Protein AF-0000000086996986 (afdb_homodimer)

Radius of gyration: 17.99 Å; Cα contacts (8 Å, |Δi|>4): 402; chains: 2; bounding box: 35×51×34 Å

Secondary structure (DSSP, 8-state):
-EEEEEEEEEEETTSPEEEEEE-SSSEEEEEEES-GGG---B-HHHHHHHHHHHHHT-SSSEEE--GGG-EEEEEEEEEEEEEEE---/-EEEEEEEEEEETTSPEEEEEE-SSSEEEEEEES-GGG---B-HHHHHHHHHHHHHT-SSSEEE--GGG-EEEEEEEEEEEEEEE---

pLDDT: mean 94.13, std 5.21, range [61.28, 98.44]

Nearest PDB structures (foldseek):
  7wx5-assembly1_A  TM=3.764E-01  e=1.555E+00  Legionella pneumophila
  6wqc-assembly1_A  TM=3.601E-01  e=2.601E+00  Legionella hackeliae
  7wx7-assembly1_A  TM=3.893E-01  e=4.353E+00  Legionella pneumophila
  4cp6-assembly1_A  TM=3.962E-01  e=4.353E+00  Streptococcus pneumoniae
  7mdn-assembly1_E  TM=2.558E-01  e=8.834E+00  Homo sapiens

Sequence (176 aa):
MSQLVEGYALVTAKGHYLTMEQVASHDIEVLTFANPDMATLHTLDLAIQTKKEIIDNNGYWNYSALEEQIPVGIVKITKLIKVEEVAEMSQLVEGYALVTAKGHYLTMEQVASHDIEVLTFANPDMATLHTLDLAIQTKKEIIDNNGYWNYSALEEQIPVGIVKITKLIKVEEVAE

Foldseek 3Di:
DKDKDKFKWFAFPVRWTWDWDDDDPQEIEIDTHNDPVRHDGDHPVVRVVVLVCQVVVDDSHRYDDDPRRRTDDMDMDMDMDDDDDDDD/DKDKDKFKWFAFPVRWTWDWDDPDPQEIEIDTHNDPVRHDGDHPVVRVVVLVCQVVVDDSHRYDDDPRRRTDDMDMDMDMDDDDDDDD

Organism: NCBI:txid2724322

Solvent-accessible surface area (backbone atoms only — not comparable to full-atom values): 9611 Å² total; per-residue (Å²): 92,76,45,79,48,74,30,21,30,42,22,21,83,85,62,26,21,35,26,73,41,78,78,50,99,48,32,30,43,55,43,76,34,78,51,69,87,64,34,41,69,30,53,66,70,55,37,56,50,50,48,50,27,58,74,63,71,44,68,88,58,44,65,52,60,57,82,79,60,46,61,72,47,46,30,38,39,39,32,44,34,37,44,40,82,52,88,126,91,76,45,79,47,73,31,20,29,42,23,20,82,84,62,27,20,35,25,73,41,78,78,50,99,48,32,30,43,56,43,75,35,78,53,68,87,63,35,41,70,30,54,66,69,54,37,55,50,50,48,50,29,61,76,64,67,72,45,91,53,46,67,53,60,56,82,81,60,47,61,73,46,47,30,37,39,40,33,43,34,36,46,40,84,51,86,126

Structure (mmCIF, N/CA/C/O backbone):
data_AF-0000000086996986-model_v1
#
loop_
_entity.id
_entity.type
_entity.pdbx_description
1 polymer 'Uncharacterized protein'
#
loop_
_atom_site.group_PDB
_atom_site.id
_atom_site.type_symbol
_atom_site.label_atom_id
_atom_site.label_alt_id
_atom_site.label_comp_id
_atom_site.label_asym_id
_atom_site.label_entity_id
_atom_site.label_seq_id
_atom_site.pdbx_PDB_ins_code
_atom_site.Cartn_x
_atom_site.Cartn_y
_atom_site.Cartn_z
_atom_site.occupancy
_atom_site.B_iso_or_equiv
_atom_site.auth_seq_id
_atom_site.auth_comp_id
_atom_site.auth_asym_id
_atom_site.auth_atom_id
_atom_site.pdbx_PDB_model_num
ATOM 1 N N . MET A 1 1 ? 13.641 -5.762 -13.328 1 89.88 1 MET A N 1
ATOM 2 C CA . MET A 1 1 ? 12.969 -4.52 -13.688 1 89.88 1 MET A CA 1
ATOM 3 C C . MET A 1 1 ? 12.961 -3.543 -12.516 1 89.88 1 MET A C 1
ATOM 5 O O . MET A 1 1 ? 12.945 -3.961 -11.359 1 89.88 1 MET A O 1
ATOM 9 N N . SER A 1 2 ? 13.125 -2.141 -12.844 1 92.31 2 SER A N 1
ATOM 10 C CA . SER A 1 2 ? 13.109 -1.12 -11.805 1 92.31 2 SER A CA 1
ATOM 11 C C . SER A 1 2 ? 12.07 -0.042 -12.102 1 92.31 2 SER A C 1
ATOM 13 O O . SER A 1 2 ? 11.82 0.284 -13.258 1 92.31 2 SER A O 1
ATOM 15 N N . GLN A 1 3 ? 11.453 0.34 -11.023 1 94.94 3 GLN A N 1
ATOM 16 C CA . GLN A 1 3 ? 10.461 1.408 -11.125 1 94.94 3 GLN A CA 1
ATOM 17 C C . GLN A 1 3 ? 10.695 2.475 -10.055 1 94.94 3 GLN A C 1
ATOM 19 O O . GLN A 1 3 ? 11.078 2.158 -8.93 1 94.94 3 GLN A O 1
ATOM 24 N N . LEU A 1 4 ? 10.477 3.678 -10.516 1 96.19 4 LEU A N 1
ATOM 25 C CA . LEU A 1 4 ? 10.578 4.805 -9.594 1 96.19 4 LEU A CA 1
ATOM 26 C C . LEU A 1 4 ? 9.195 5.359 -9.258 1 96.19 4 LEU A C 1
ATOM 28 O O . LEU A 1 4 ? 8.406 5.645 -10.156 1 96.19 4 LEU A O 1
ATOM 32 N N . VAL A 1 5 ? 8.891 5.414 -7.996 1 96.06 5 VAL A N 1
ATOM 33 C CA . VAL A 1 5 ? 7.672 6.039 -7.508 1 96.06 5 VAL A CA 1
ATOM 34 C C . VAL A 1 5 ? 8.023 7.234 -6.621 1 96.06 5 VAL A C 1
ATOM 36 O O . VAL A 1 5 ? 8.844 7.117 -5.707 1 96.06 5 VAL A O 1
ATOM 39 N N . GLU A 1 6 ? 7.391 8.336 -6.926 1 97 6 GLU A N 1
ATOM 40 C CA . GLU A 1 6 ? 7.672 9.531 -6.145 1 97 6 GLU A CA 1
ATOM 41 C C . GLU A 1 6 ? 6.387 10.289 -5.816 1 97 6 GLU A C 1
ATOM 43 O O . GLU A 1 6 ? 5.449 10.312 -6.617 1 97 6 GLU A O 1
ATOM 48 N N . GLY A 1 7 ? 6.355 10.859 -4.672 1 98.06 7 GLY A N 1
ATOM 49 C CA . GLY A 1 7 ? 5.254 11.703 -4.238 1 98.06 7 GLY A CA 1
ATOM 50 C C . GLY A 1 7 ? 5.496 12.359 -2.893 1 98.06 7 GLY A C 1
ATOM 51 O O . GLY A 1 7 ? 6.594 12.266 -2.34 1 98.06 7 GLY A O 1
ATOM 52 N N . TYR A 1 8 ? 4.484 13.047 -2.514 1 98.44 8 TYR A N 1
ATOM 53 C CA . TYR A 1 8 ? 4.562 13.773 -1.248 1 98.44 8 TYR A CA 1
ATOM 54 C C . TYR A 1 8 ? 3.559 13.219 -0.242 1 98.44 8 TYR A C 1
ATOM 56 O O . TYR A 1 8 ? 2.41 12.945 -0.592 1 98.44 8 TYR A O 1
ATOM 64 N N . ALA A 1 9 ? 4.086 13.055 0.966 1 98.44 9 ALA A N 1
ATOM 65 C CA . ALA A 1 9 ? 3.26 12.508 2.039 1 98.44 9 ALA A CA 1
ATOM 66 C C . ALA A 1 9 ? 3.135 13.492 3.195 1 98.44 9 ALA A C 1
ATOM 68 O O . ALA A 1 9 ? 3.984 14.375 3.367 1 98.44 9 ALA A O 1
ATOM 69 N N . LEU A 1 10 ? 2.078 13.344 3.891 1 98.06 10 LEU A N 1
ATOM 70 C CA . LEU A 1 10 ? 1.865 14.125 5.102 1 98.06 10 LEU A CA 1
ATOM 71 C C . LEU A 1 10 ? 2.42 13.406 6.324 1 98.06 10 LEU A C 1
ATOM 73 O O . LEU A 1 10 ? 2.326 12.18 6.422 1 98.06 10 LEU A O 1
ATOM 77 N N . VAL A 1 11 ? 2.996 14.203 7.246 1 97.88 11 VAL A N 1
ATOM 78 C CA . VAL A 1 11 ? 3.6 13.625 8.438 1 97.88 11 VAL A CA 1
ATOM 79 C C . VAL A 1 11 ? 3.078 14.336 9.688 1 97.88 11 VAL A C 1
ATOM 81 O O . VAL A 1 11 ? 2.824 15.539 9.656 1 97.88 11 VAL A O 1
ATOM 84 N N . THR A 1 12 ? 2.875 13.523 10.703 1 97.56 12 THR A N 1
ATOM 85 C CA . THR A 1 12 ? 2.41 14.062 11.977 1 97.56 12 THR A CA 1
ATOM 86 C C . THR A 1 12 ? 3.586 14.539 12.828 1 97.56 12 THR A C 1
ATOM 88 O O . THR A 1 12 ? 4.746 14.32 12.469 1 97.56 12 THR A O 1
ATOM 91 N N . ALA A 1 13 ? 3.223 15.078 13.969 1 95.94 13 ALA A N 1
ATOM 92 C CA . ALA A 1 13 ? 4.234 15.555 14.906 1 95.94 13 ALA A CA 1
ATOM 93 C C . ALA A 1 13 ? 5.062 14.398 15.453 1 95.94 13 ALA A C 1
ATOM 95 O O . ALA A 1 13 ? 6.23 14.57 15.812 1 95.94 13 ALA A O 1
ATOM 96 N N . LYS A 1 14 ? 4.477 13.211 15.5 1 95.81 14 LYS A N 1
ATOM 97 C CA . LYS A 1 14 ? 5.168 12.039 16.031 1 95.81 14 LYS A CA 1
ATOM 98 C C . LYS A 1 14 ? 6.012 11.359 14.953 1 95.81 14 LYS A C 1
ATOM 100 O O . LYS A 1 14 ? 6.59 10.297 15.188 1 95.81 14 LYS A O 1
ATOM 105 N N . GLY A 1 15 ? 6.02 11.945 13.812 1 94.94 15 GLY A N 1
ATOM 106 C CA . GLY A 1 15 ? 6.84 11.398 12.742 1 94.94 15 GLY A CA 1
ATOM 107 C C . GLY A 1 15 ? 6.168 10.258 12 1 94.94 15 GLY A C 1
ATOM 108 O O . GLY A 1 15 ? 6.832 9.484 11.305 1 94.94 15 GLY A O 1
ATOM 109 N N . HIS A 1 16 ? 4.875 10.141 12.297 1 97.38 16 HIS A N 1
ATOM 110 C CA . HIS A 1 16 ? 4.133 9.109 11.578 1 97.38 16 HIS A CA 1
ATOM 111 C C . HIS A 1 16 ? 3.584 9.641 10.258 1 97.38 16 HIS A C 1
ATOM 113 O O . HIS A 1 16 ? 3.291 10.828 10.141 1 97.38 16 HIS A O 1
ATOM 119 N N . TYR A 1 17 ? 3.463 8.758 9.281 1 97.88 17 TYR A N 1
ATOM 120 C CA . TYR A 1 17 ? 2.961 9.094 7.953 1 97.88 17 TYR A CA 1
ATOM 121 C C . TYR A 1 17 ? 1.467 8.812 7.848 1 97.88 17 TYR A C 1
ATOM 123 O O . TYR A 1 17 ? 0.971 7.84 8.414 1 97.88 17 TYR A O 1
ATOM 131 N N . LEU A 1 18 ? 0.801 9.633 7.035 1 98.06 18 LEU A N 1
ATOM 132 C CA . LEU A 1 18 ? -0.643 9.461 6.918 1 98.06 18 LEU A CA 1
ATOM 133 C C . LEU A 1 18 ? -0.988 8.562 5.738 1 98.06 18 LEU A C 1
ATOM 135 O O . LEU A 1 18 ? -0.398 8.688 4.66 1 98.06 18 LEU A O 1
ATOM 139 N N . THR A 1 19 ? -1.866 7.664 5.973 1 96.94 19 THR A N 1
ATOM 140 C CA . THR A 1 19 ? -2.557 6.887 4.949 1 96.94 19 THR A CA 1
ATOM 141 C C . THR A 1 19 ? -4.035 7.258 4.895 1 96.94 19 THR A C 1
ATOM 143 O O . THR A 1 19 ? -4.703 7.32 5.93 1 96.94 19 THR A O 1
ATOM 146 N N . MET A 1 20 ? -4.488 7.496 3.695 1 94.62 20 MET A N 1
ATOM 147 C CA . MET A 1 20 ? -5.859 7.961 3.514 1 94.62 20 MET A CA 1
ATOM 148 C C . MET A 1 20 ? -6.668 6.965 2.686 1 94.62 20 MET A C 1
ATOM 150 O O . MET A 1 20 ? -6.238 6.562 1.604 1 94.62 20 MET A O 1
ATOM 154 N N . GLU A 1 21 ? -7.797 6.625 3.301 1 92.31 21 GLU A N 1
ATOM 155 C CA . GLU A 1 21 ? -8.688 5.68 2.631 1 92.31 21 GLU A CA 1
ATOM 156 C C . GLU A 1 21 ? -10.102 6.246 2.514 1 92.31 21 GLU A C 1
ATOM 158 O O . GLU A 1 21 ? -10.688 6.684 3.508 1 92.31 21 GLU A O 1
ATOM 163 N N . GLN A 1 22 ? -10.539 6.242 1.297 1 91.94 22 GLN A N 1
ATOM 164 C CA . GLN A 1 22 ? -11.938 6.633 1.133 1 91.94 22 GLN A CA 1
ATOM 165 C C . GLN A 1 22 ? -12.875 5.543 1.635 1 91.94 22 GLN A C 1
ATOM 167 O O . GLN A 1 22 ? -12.836 4.41 1.148 1 91.94 22 GLN A O 1
ATOM 172 N N . VAL A 1 23 ? -13.75 5.906 2.584 1 89.69 23 VAL A N 1
ATOM 173 C CA . VAL A 1 23 ? -14.602 4.902 3.203 1 89.69 23 VAL A CA 1
ATOM 174 C C . VAL A 1 23 ? -16.062 5.168 2.832 1 89.69 23 VAL A C 1
ATOM 176 O O . VAL A 1 23 ? -16.922 4.305 3.021 1 89.69 23 VAL A O 1
ATOM 179 N N . ALA A 1 24 ? -16.438 6.324 2.408 1 89.75 24 ALA A N 1
ATOM 180 C CA . ALA A 1 24 ? -17.75 6.723 1.88 1 89.75 24 ALA A CA 1
ATOM 181 C C . ALA A 1 24 ? -17.594 7.82 0.833 1 89.75 24 ALA A C 1
ATOM 183 O O . ALA A 1 24 ? -16.484 8.156 0.43 1 89.75 24 ALA A O 1
ATOM 184 N N . SER A 1 25 ? -18.672 8.273 0.265 1 90.38 25 SER A N 1
ATOM 185 C CA . SER A 1 25 ? -18.656 9.195 -0.865 1 90.38 25 SER A CA 1
ATOM 186 C C . SER A 1 25 ? -17.797 10.422 -0.568 1 90.38 25 SER A C 1
ATOM 188 O O . SER A 1 25 ? -17 10.844 -1.409 1 90.38 25 SER A O 1
ATOM 190 N N . HIS A 1 26 ? -17.812 10.977 0.662 1 92.31 26 HIS A N 1
ATOM 191 C CA . HIS A 1 26 ? -17.062 12.18 0.974 1 92.31 26 HIS A CA 1
ATOM 192 C C . HIS A 1 26 ? -16.25 12.008 2.26 1 92.31 26 HIS A C 1
ATOM 194 O O . HIS A 1 26 ? -15.789 12.992 2.84 1 92.31 26 HIS A O 1
ATOM 200 N N . ASP A 1 27 ? -16.172 10.703 2.584 1 94.12 27 ASP A N 1
ATOM 201 C CA . ASP A 1 27 ? -15.508 10.469 3.867 1 94.12 27 ASP A CA 1
ATOM 202 C C . ASP A 1 27 ? -14.172 9.758 3.674 1 94.12 27 ASP A C 1
ATOM 204 O O . ASP A 1 27 ? -14.094 8.727 3 1 94.12 27 ASP A O 1
ATOM 208 N N . ILE A 1 28 ? -13.156 10.375 4.242 1 94.62 28 ILE A N 1
ATOM 209 C CA . ILE A 1 28 ? -11.82 9.797 4.207 1 94.62 28 ILE A CA 1
ATOM 210 C C . ILE A 1 28 ? -11.375 9.43 5.621 1 94.62 28 ILE A C 1
ATOM 212 O O . ILE A 1 28 ? -11.422 10.266 6.531 1 94.62 28 ILE A O 1
ATOM 216 N N . GLU A 1 29 ? -11.055 8.211 5.781 1 95.06 29 GLU A N 1
ATOM 217 C CA . GLU A 1 29 ? -10.422 7.781 7.027 1 95.06 29 GLU A CA 1
ATOM 218 C C . GLU A 1 29 ? -8.914 8.023 6.988 1 95.06 29 GLU A C 1
ATOM 220 O O . GLU A 1 29 ? -8.25 7.684 6.008 1 95.06 29 GLU A O 1
ATOM 225 N N . VAL A 1 30 ? -8.469 8.633 8.016 1 95.88 30 VAL A N 1
ATOM 226 C CA . VAL A 1 30 ? -7.047 8.93 8.133 1 95.88 30 VAL A CA 1
ATOM 227 C C . VAL A 1 30 ? -6.402 7.961 9.125 1 95.88 30 VAL A C 1
ATOM 229 O O . VAL A 1 30 ? -6.836 7.863 10.281 1 95.88 30 VAL A O 1
ATOM 232 N N . LEU A 1 31 ? -5.402 7.25 8.617 1 95.88 31 LEU A N 1
ATOM 233 C CA . LEU A 1 31 ? -4.594 6.359 9.445 1 95.88 31 LEU A CA 1
ATOM 234 C C . LEU A 1 31 ? -3.143 6.824 9.484 1 95.88 31 LEU A C 1
ATOM 236 O O . LEU A 1 31 ? -2.715 7.613 8.633 1 95.88 31 LEU A O 1
ATOM 240 N N . THR A 1 32 ? -2.439 6.387 10.539 1 96.38 32 THR A N 1
ATOM 241 C CA . THR A 1 32 ? -1.027 6.738 10.641 1 96.38 32 THR A CA 1
ATOM 242 C C . THR A 1 32 ? -0.166 5.484 10.773 1 96.38 32 THR A C 1
ATOM 244 O O . THR A 1 32 ? -0.552 4.531 11.453 1 96.38 32 THR A O 1
ATOM 247 N N . PHE A 1 33 ? 1.029 5.574 10.133 1 95.44 33 PHE A N 1
ATOM 248 C CA . PHE A 1 33 ? 2.01 4.5 10.211 1 95.44 33 PHE A CA 1
ATOM 249 C C . PHE A 1 33 ? 3.418 5.062 10.375 1 95.44 33 PHE A C 1
ATOM 251 O O . PHE A 1 33 ? 3.729 6.129 9.852 1 95.44 33 PHE A O 1
ATOM 258 N N . ALA A 1 34 ? 4.211 4.324 11.086 1 95.44 34 ALA A N 1
ATOM 259 C CA . ALA A 1 34 ? 5.613 4.707 11.203 1 95.44 34 ALA A CA 1
ATOM 260 C C . ALA A 1 34 ? 6.367 4.418 9.906 1 95.44 34 ALA A C 1
ATOM 262 O O . ALA A 1 34 ? 7.379 5.062 9.617 1 95.44 34 ALA A O 1
ATOM 263 N N . ASN A 1 35 ? 5.895 3.504 9.172 1 94.38 35 ASN A N 1
ATOM 264 C CA . ASN A 1 35 ? 6.523 3.055 7.93 1 94.38 35 ASN A CA 1
ATOM 265 C C . ASN A 1 35 ? 6.133 3.941 6.75 1 94.38 35 ASN A C 1
ATOM 267 O O . ASN A 1 35 ? 4.961 3.998 6.371 1 94.38 35 ASN A O 1
ATOM 271 N N . PRO A 1 36 ? 7.137 4.566 6.129 1 96.25 36 PRO A N 1
ATOM 272 C CA . PRO A 1 36 ? 6.82 5.449 5.004 1 96.25 36 PRO A CA 1
ATOM 273 C C . PRO A 1 36 ? 6.254 4.699 3.803 1 96.25 36 PRO A C 1
ATOM 275 O O . PRO A 1 36 ? 5.645 5.309 2.92 1 96.25 36 PRO A O 1
ATOM 278 N N . ASP A 1 37 ? 6.488 3.434 3.748 1 95.31 37 ASP A N 1
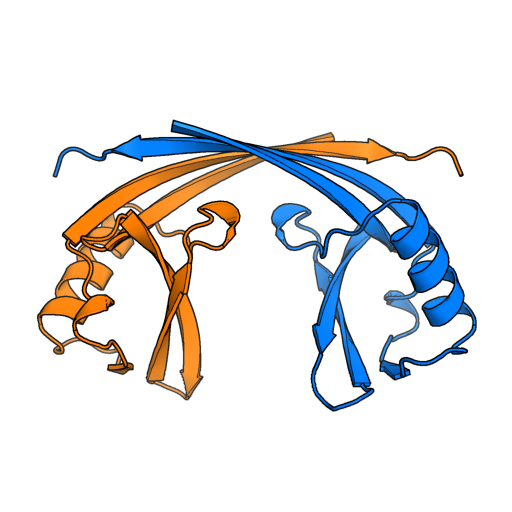ATOM 279 C CA . ASP A 1 37 ? 6.02 2.656 2.607 1 95.31 37 ASP A CA 1
ATOM 280 C C . ASP A 1 37 ? 4.492 2.678 2.52 1 95.31 37 ASP A C 1
ATOM 282 O O . ASP A 1 37 ? 3.926 2.477 1.444 1 95.31 37 ASP A O 1
ATOM 286 N N . MET A 1 38 ? 3.871 2.953 3.594 1 93.75 38 MET A N 1
ATOM 287 C CA . MET A 1 38 ? 2.416 2.854 3.68 1 93.75 38 MET A CA 1
ATOM 288 C C . MET A 1 38 ? 1.765 4.211 3.443 1 93.75 38 MET A C 1
ATOM 290 O O . MET A 1 38 ? 0.537 4.32 3.408 1 93.75 38 MET A O 1
ATOM 294 N N . ALA A 1 39 ? 2.564 5.219 3.262 1 97.12 39 ALA A N 1
ATOM 295 C CA . ALA A 1 39 ? 2.047 6.582 3.16 1 97.12 39 ALA A CA 1
ATOM 296 C C . ALA A 1 39 ? 1.284 6.785 1.854 1 97.12 39 ALA A C 1
ATOM 298 O O . ALA A 1 39 ? 1.703 6.297 0.802 1 97.12 39 ALA A O 1
ATOM 299 N N . THR A 1 40 ? 0.166 7.484 1.938 1 97.56 40 THR A N 1
ATOM 300 C CA . THR A 1 40 ? -0.483 7.957 0.721 1 97.56 40 THR A CA 1
ATOM 301 C C . THR A 1 40 ? 0.349 9.047 0.052 1 97.56 40 THR A C 1
ATOM 303 O O . THR A 1 40 ? 0.768 10.008 0.705 1 97.56 40 THR A O 1
ATOM 306 N N . LEU A 1 41 ? 0.561 8.914 -1.242 1 97.75 41 LEU A N 1
ATOM 307 C CA . LEU A 1 41 ? 1.391 9.875 -1.969 1 97.75 41 LEU A CA 1
ATOM 308 C C . LEU A 1 41 ? 0.531 10.812 -2.809 1 97.75 41 LEU A C 1
ATOM 310 O O . LEU A 1 41 ? -0.428 10.375 -3.449 1 97.75 41 LEU A O 1
ATOM 314 N N . HIS A 1 42 ? 0.903 12.031 -2.777 1 97.38 42 HIS A N 1
ATOM 315 C CA . HIS A 1 42 ? 0.272 13.117 -3.525 1 97.38 42 HIS A CA 1
ATOM 316 C C . HIS A 1 42 ? 1.286 13.844 -4.402 1 97.38 42 HIS A C 1
ATOM 318 O O . HIS A 1 42 ? 2.494 13.648 -4.254 1 97.38 42 HIS A O 1
ATOM 324 N N . THR A 1 43 ? 0.695 14.711 -5.301 1 97.56 43 THR A N 1
ATOM 325 C CA . THR A 1 43 ? 1.519 15.812 -5.785 1 97.56 43 THR A CA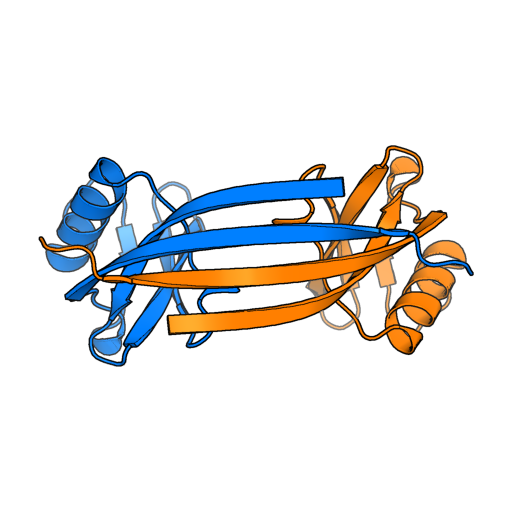 1
ATOM 326 C C . THR A 1 43 ? 1.753 16.844 -4.68 1 97.56 43 THR A C 1
ATOM 328 O O . THR A 1 43 ? 1.024 16.859 -3.688 1 97.56 43 THR A O 1
ATOM 331 N N . LEU A 1 44 ? 2.762 17.656 -4.902 1 96.69 44 LEU A N 1
ATOM 332 C CA . LEU A 1 44 ? 3.064 18.641 -3.863 1 96.69 44 LEU A CA 1
ATOM 333 C C . LEU A 1 44 ? 1.868 19.547 -3.613 1 96.69 44 LEU A C 1
ATOM 335 O O . LEU A 1 44 ? 1.484 19.781 -2.463 1 96.69 44 LEU A O 1
ATOM 339 N N . ASP A 1 45 ? 1.253 20.047 -4.664 1 96.81 45 ASP A N 1
ATOM 340 C CA . ASP A 1 45 ? 0.122 20.969 -4.531 1 96.81 45 ASP A CA 1
ATOM 341 C C . ASP A 1 45 ? -1.031 20.312 -3.777 1 96.81 45 ASP A C 1
ATOM 343 O O . ASP A 1 45 ? -1.634 20.922 -2.896 1 96.81 45 ASP A O 1
ATOM 347 N N . LEU A 1 46 ? -1.329 19.062 -4.109 1 96.38 46 LEU A N 1
ATOM 348 C CA . LEU A 1 46 ? -2.43 18.359 -3.463 1 96.38 46 LEU A CA 1
ATOM 349 C C . LEU A 1 46 ? -2.104 18.062 -2.004 1 96.38 46 LEU A C 1
ATOM 351 O O . LEU A 1 46 ? -2.99 18.078 -1.147 1 96.38 46 LEU A O 1
ATOM 355 N N . ALA A 1 47 ? -0.844 17.781 -1.77 1 97.31 47 ALA A N 1
ATOM 356 C CA . ALA A 1 47 ? -0.426 17.547 -0.389 1 97.31 47 ALA A CA 1
ATOM 357 C C . ALA A 1 47 ? -0.66 18.781 0.47 1 97.31 47 ALA A C 1
ATOM 359 O O . ALA A 1 47 ? -1.167 18.688 1.59 1 97.31 47 ALA A O 1
ATOM 360 N N . ILE A 1 48 ? -0.246 19.922 -0.045 1 96.12 48 ILE A N 1
ATOM 361 C CA . ILE A 1 48 ? -0.432 21.188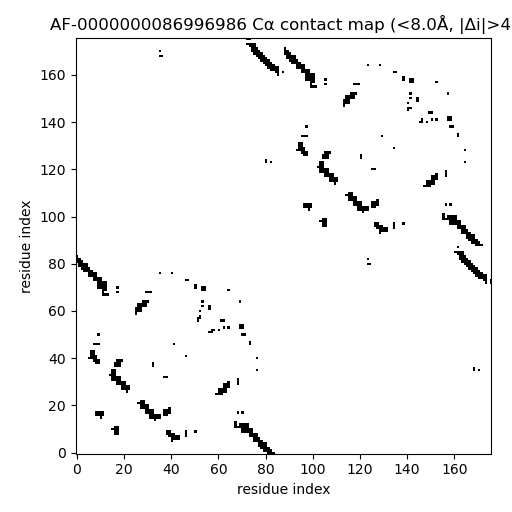 0.665 1 96.12 48 ILE A CA 1
ATOM 362 C C . ILE A 1 48 ? -1.919 21.406 0.924 1 96.12 48 ILE A C 1
ATOM 364 O O . ILE A 1 48 ? -2.314 21.75 2.041 1 96.12 48 ILE A O 1
ATOM 368 N N . GLN A 1 49 ? -2.707 21.203 -0.071 1 95.38 49 GLN A N 1
ATOM 369 C CA . GLN A 1 49 ? -4.148 21.406 0.05 1 95.38 49 GLN A CA 1
ATOM 370 C C . GLN A 1 49 ? -4.754 20.438 1.069 1 95.38 49 GLN A C 1
ATOM 372 O O . GLN A 1 49 ? -5.547 20.844 1.92 1 95.38 49 GLN A O 1
ATOM 377 N N . THR A 1 50 ? -4.449 19.172 0.954 1 96 50 THR A N 1
ATOM 378 C CA . THR A 1 50 ? -4.977 18.156 1.857 1 96 50 THR A CA 1
ATOM 379 C C . THR A 1 50 ? -4.602 18.469 3.303 1 96 50 THR A C 1
ATOM 381 O O . THR A 1 50 ? -5.434 18.344 4.207 1 96 50 THR A O 1
ATOM 384 N N . LYS A 1 51 ? -3.371 18.875 3.451 1 96.12 51 LYS A N 1
ATOM 385 C CA . LYS A 1 51 ? -2.928 19.25 4.789 1 96.12 51 LYS A CA 1
ATOM 386 C C . LYS A 1 51 ? -3.811 20.344 5.375 1 96.12 51 LYS A C 1
ATOM 388 O O . LYS A 1 51 ? -4.293 20.219 6.504 1 96.12 51 LYS A O 1
ATOM 393 N N . LYS A 1 52 ? -3.996 21.375 4.645 1 95.31 52 LYS A N 1
ATOM 394 C CA . LYS A 1 52 ? -4.824 22.484 5.09 1 95.31 52 LYS A CA 1
ATOM 395 C C . LYS A 1 52 ? -6.246 22.031 5.391 1 95.31 52 LYS A C 1
ATOM 397 O O . LYS A 1 52 ? -6.832 22.438 6.398 1 95.31 52 LYS A O 1
ATOM 402 N N . GLU A 1 53 ? -6.777 21.219 4.527 1 94.94 53 GLU A N 1
ATOM 403 C CA . GLU A 1 53 ? -8.148 20.75 4.695 1 94.94 53 GLU A CA 1
ATOM 404 C C . GLU A 1 53 ? -8.297 19.922 5.969 1 94.94 53 GLU A C 1
ATOM 406 O O . GLU A 1 53 ? -9.32 20 6.656 1 94.94 53 GLU A O 1
ATOM 411 N N . ILE A 1 54 ? -7.328 19.109 6.234 1 95.12 54 ILE A N 1
ATOM 412 C CA . ILE A 1 54 ? -7.391 18.297 7.445 1 95.12 54 ILE A CA 1
ATOM 413 C C . ILE A 1 54 ? -7.328 19.203 8.672 1 95.12 54 ILE A C 1
ATOM 415 O O . ILE A 1 54 ? -8.086 19 9.633 1 95.12 54 ILE A O 1
ATOM 419 N N . ILE A 1 55 ? -6.449 20.172 8.656 1 94.06 55 ILE A N 1
ATOM 420 C CA . ILE A 1 55 ? -6.23 21.047 9.797 1 94.06 55 ILE A CA 1
ATOM 421 C C . ILE A 1 55 ? -7.477 21.891 10.039 1 94.06 55 ILE A C 1
ATOM 423 O O . ILE A 1 55 ? -7.926 22.047 11.18 1 94.06 55 ILE A O 1
ATOM 427 N N . ASP A 1 56 ? -8.008 22.359 8.953 1 91.12 56 ASP A N 1
ATOM 428 C CA . ASP A 1 56 ? -9.125 23.281 9.07 1 91.12 56 ASP A CA 1
ATOM 429 C C . ASP A 1 56 ? -10.461 22.547 9.133 1 91.12 56 ASP A C 1
ATOM 431 O O . ASP A 1 56 ? -11.492 23.141 9.43 1 91.12 56 ASP A O 1
ATOM 435 N N . ASN A 1 57 ? -10.375 21.312 8.898 1 85.69 57 ASN A N 1
ATOM 436 C CA . ASN A 1 57 ? -11.602 20.531 8.789 1 85.69 57 ASN A CA 1
ATOM 437 C C . ASN A 1 57 ? -12.617 21.219 7.867 1 85.69 57 ASN A C 1
ATOM 439 O O . ASN A 1 57 ? -13.773 21.406 8.242 1 85.69 57 ASN A O 1
ATOM 443 N N . ASN A 1 58 ? -11.984 21.703 6.836 1 82.81 58 ASN A N 1
ATOM 444 C CA . ASN A 1 58 ? -12.766 22.453 5.855 1 82.81 58 ASN A CA 1
ATOM 445 C C . ASN A 1 58 ? -12.422 22.031 4.426 1 82.81 58 ASN A C 1
ATOM 447 O O . ASN A 1 58 ? -11.32 21.562 4.164 1 82.81 58 ASN A O 1
ATOM 451 N N . GLY A 1 59 ? -13.453 21.625 3.676 1 81.19 59 GLY A N 1
ATOM 452 C CA . GLY A 1 59 ? -13.25 21.219 2.297 1 81.19 59 GLY A CA 1
ATOM 453 C C . GLY A 1 59 ? -14.328 20.281 1.791 1 81.19 59 GLY A C 1
ATOM 454 O O . GLY A 1 59 ? -15.344 20.062 2.467 1 81.19 59 GLY A O 1
ATOM 455 N N . TYR A 1 60 ? -13.992 19.875 0.629 1 87.06 60 TYR A N 1
ATOM 456 C CA . TYR A 1 60 ? -14.906 18.969 -0.045 1 87.06 60 TYR A CA 1
ATOM 457 C C . TYR A 1 60 ? -14.945 17.609 0.654 1 87.06 60 TYR A C 1
ATOM 459 O O . TYR A 1 60 ? -16.016 17 0.774 1 87.06 60 TYR A O 1
ATOM 467 N N . TRP A 1 61 ? -13.828 17.203 1.219 1 90.56 61 TRP A N 1
ATOM 468 C CA . TRP A 1 61 ? -13.727 15.914 1.891 1 90.56 61 TRP A CA 1
ATOM 469 C C . TRP A 1 61 ? -13.883 16.062 3.398 1 90.56 61 TRP A C 1
ATOM 471 O O . TRP A 1 61 ? -13.414 17.047 3.979 1 90.56 61 TRP A O 1
ATOM 481 N N . ASN A 1 62 ? -14.586 15.047 3.971 1 92.81 62 ASN A N 1
ATOM 482 C CA . ASN A 1 62 ? -14.641 14.906 5.422 1 92.81 62 ASN A CA 1
ATOM 483 C C . ASN A 1 62 ? -13.555 13.969 5.941 1 92.81 62 ASN A C 1
ATOM 485 O O . ASN A 1 62 ? -13.695 12.75 5.859 1 92.81 62 ASN A O 1
ATOM 489 N N . TYR A 1 63 ? -12.555 14.594 6.527 1 93.88 63 TYR A N 1
ATOM 490 C CA . TYR A 1 63 ? -11.453 13.797 7.047 1 93.88 63 TYR A CA 1
ATOM 491 C C . TYR A 1 63 ? -11.68 13.438 8.508 1 93.88 63 TYR A C 1
ATOM 493 O O . TYR A 1 63 ? -11.883 14.32 9.352 1 93.88 63 TYR A O 1
ATOM 501 N N . SER A 1 64 ? -11.703 12.172 8.75 1 92.69 64 SER A N 1
ATOM 502 C CA . SER A 1 64 ? -11.773 11.68 10.125 1 92.69 64 SER A CA 1
ATOM 503 C C . SER A 1 64 ? -10.375 11.5 10.711 1 92.69 64 SER A C 1
ATOM 505 O O . SER A 1 64 ? -9.773 10.438 10.57 1 92.69 64 SER A O 1
ATOM 507 N N . ALA A 1 65 ? -9.922 12.555 11.297 1 91.38 65 ALA A N 1
ATOM 508 C CA . ALA A 1 65 ? -8.586 12.539 11.891 1 91.38 65 ALA A CA 1
ATOM 509 C C . ALA A 1 65 ? -8.633 12.867 13.375 1 91.38 65 ALA A C 1
ATOM 511 O O . ALA A 1 65 ? -9.297 13.828 13.781 1 91.38 65 ALA A O 1
ATOM 512 N N . LEU A 1 66 ? -8.008 12.023 14.148 1 92.31 66 LEU A N 1
ATOM 513 C CA . LEU A 1 66 ? -7.832 12.32 15.57 1 92.31 66 LEU A CA 1
ATOM 514 C C . LEU A 1 66 ? -6.781 13.406 15.766 1 92.31 66 LEU A C 1
ATOM 516 O O . LEU A 1 66 ? -6.031 13.734 14.844 1 92.31 66 LEU A O 1
ATOM 520 N N . GLU A 1 67 ? -6.66 13.922 16.938 1 91.81 67 GLU A N 1
ATOM 521 C CA . GLU A 1 67 ? -5.727 15 17.25 1 91.81 67 GLU A CA 1
ATOM 522 C C . GLU A 1 67 ? -4.289 14.594 16.938 1 91.81 67 GLU A C 1
ATOM 524 O O . GLU A 1 67 ? -3.527 15.375 16.375 1 91.81 67 GLU A O 1
ATOM 529 N N . GLU A 1 68 ? -3.953 13.352 17.234 1 93.19 68 GLU A N 1
ATOM 530 C CA . GLU A 1 68 ? -2.588 12.867 17.062 1 93.19 68 GLU A CA 1
ATOM 531 C C . GLU A 1 68 ? -2.273 12.602 15.594 1 93.19 68 GLU A C 1
ATOM 533 O O . GLU A 1 68 ? -1.113 12.406 15.227 1 93.19 68 GLU A O 1
ATOM 538 N N . GLN A 1 69 ? -3.314 12.648 14.789 1 94.81 69 GLN A N 1
ATOM 539 C CA . GLN A 1 69 ? -3.143 12.336 13.367 1 94.81 69 GLN A CA 1
ATOM 540 C C . GLN A 1 69 ? -3.082 13.609 12.531 1 94.81 69 GLN A C 1
ATOM 542 O O . GLN A 1 69 ? -2.963 13.539 11.305 1 94.81 69 GLN A O 1
ATOM 547 N N . ILE A 1 70 ? -3.172 14.852 13.188 1 96.06 70 ILE A N 1
ATOM 548 C CA . ILE A 1 70 ? -3.104 16.109 12.469 1 96.06 70 ILE A CA 1
ATOM 549 C C . ILE A 1 70 ? -1.715 16.297 11.859 1 96.06 70 ILE A C 1
ATOM 551 O O . ILE A 1 70 ? -0.706 16.188 12.562 1 96.06 70 ILE A O 1
ATOM 555 N N . PRO A 1 71 ? -1.682 16.5 10.562 1 97.12 71 PRO A N 1
ATOM 556 C CA . PRO A 1 71 ? -0.369 16.656 9.938 1 97.12 71 PRO A CA 1
ATOM 557 C C . PRO A 1 71 ? 0.299 17.984 10.281 1 97.12 71 PRO A C 1
ATOM 559 O O . PRO A 1 71 ? -0.374 19.016 10.359 1 97.12 71 PRO A O 1
ATOM 562 N N . VAL A 1 72 ? 1.605 17.906 10.391 1 96.62 72 VAL A N 1
ATOM 563 C CA . VAL A 1 72 ? 2.357 19.125 10.703 1 96.62 72 VAL A CA 1
ATOM 564 C C . VAL A 1 72 ? 3.344 19.422 9.578 1 96.62 72 VAL A C 1
ATOM 566 O O . VAL A 1 72 ? 3.895 20.516 9.508 1 96.62 72 VAL A O 1
ATOM 569 N N . GLY A 1 73 ? 3.621 18.422 8.75 1 96.88 73 GLY A N 1
ATOM 570 C CA . GLY A 1 73 ? 4.605 18.625 7.699 1 96.88 73 GLY A CA 1
ATOM 571 C C . GLY A 1 73 ? 4.348 17.797 6.457 1 96.88 73 GLY A C 1
ATOM 572 O O . GLY A 1 73 ? 3.414 17 6.426 1 96.88 73 GLY A O 1
ATOM 573 N N . ILE A 1 74 ? 5.105 18.094 5.465 1 97.81 74 ILE A N 1
ATOM 574 C CA . ILE A 1 74 ? 5.121 17.359 4.199 1 97.81 74 ILE A CA 1
ATOM 575 C C . ILE A 1 74 ? 6.527 16.844 3.926 1 97.81 74 ILE A C 1
ATOM 577 O O . ILE A 1 74 ? 7.516 17.547 4.145 1 97.81 74 ILE A O 1
ATOM 581 N N . VAL A 1 75 ? 6.617 15.656 3.518 1 98.06 75 VAL A N 1
ATOM 582 C CA . VAL A 1 75 ? 7.895 15.078 3.119 1 98.06 75 VAL A CA 1
ATOM 583 C C . VAL A 1 75 ? 7.801 14.547 1.69 1 98.06 75 VAL A C 1
ATOM 585 O O . VAL A 1 75 ? 6.707 14.227 1.212 1 98.06 75 VAL A O 1
ATOM 588 N N . LYS A 1 76 ? 8.898 14.477 1.036 1 98.25 76 LYS A N 1
ATOM 589 C CA . LYS A 1 76 ? 9.008 13.805 -0.255 1 98.25 76 LYS A CA 1
ATOM 590 C C . LYS A 1 76 ? 9.445 12.352 -0.085 1 98.25 76 LYS A C 1
ATOM 592 O O . LYS A 1 76 ? 10.406 12.07 0.631 1 98.25 76 LYS A O 1
ATOM 597 N N . ILE A 1 77 ? 8.789 11.453 -0.64 1 97.88 77 ILE A N 1
ATOM 598 C CA . ILE A 1 77 ? 9.125 10.031 -0.616 1 97.88 77 ILE A CA 1
ATOM 599 C C . ILE A 1 77 ? 9.477 9.562 -2.025 1 97.88 77 ILE A C 1
ATOM 601 O O . ILE A 1 77 ? 8.734 9.812 -2.975 1 97.88 77 ILE A O 1
ATOM 605 N N . THR A 1 78 ? 10.602 9.008 -2.154 1 98.06 78 THR A N 1
ATOM 606 C CA . THR A 1 78 ? 11.062 8.367 -3.379 1 98.06 78 THR A CA 1
ATOM 607 C C . THR A 1 78 ? 11.289 6.871 -3.154 1 98.06 78 THR A C 1
ATOM 609 O O . THR A 1 78 ? 12.016 6.477 -2.238 1 98.06 78 THR A O 1
ATOM 612 N N . LYS A 1 79 ? 10.648 6.062 -3.939 1 97.06 79 LYS A N 1
ATOM 613 C CA . LYS A 1 79 ? 10.82 4.613 -3.889 1 97.06 79 LYS A CA 1
ATOM 614 C C . LYS A 1 79 ? 11.469 4.09 -5.168 1 97.06 79 LYS A C 1
ATOM 616 O O . LYS A 1 79 ? 10.938 4.289 -6.262 1 97.06 79 LYS A O 1
ATOM 621 N N . LEU A 1 80 ? 12.586 3.533 -4.953 1 97.69 80 LEU A N 1
ATOM 622 C CA . LEU A 1 80 ? 13.156 2.73 -6.027 1 97.69 80 LEU A CA 1
ATOM 623 C C . LEU A 1 80 ? 12.812 1.256 -5.848 1 97.69 80 LEU A C 1
ATOM 625 O O . LEU A 1 80 ? 13.25 0.624 -4.883 1 97.69 80 LEU A O 1
ATOM 629 N N . ILE A 1 81 ? 12.031 0.78 -6.809 1 97.38 81 ILE A N 1
ATOM 630 C CA . ILE A 1 81 ? 11.531 -0.587 -6.699 1 97.38 81 ILE A CA 1
ATOM 631 C C . ILE A 1 81 ? 12.227 -1.476 -7.723 1 97.38 81 ILE A C 1
ATOM 633 O O . ILE A 1 81 ? 12.211 -1.185 -8.922 1 97.38 81 ILE A O 1
ATOM 637 N N . LYS A 1 82 ? 12.836 -2.445 -7.219 1 97.62 82 LYS A N 1
ATOM 638 C CA . LYS A 1 82 ? 13.469 -3.443 -8.078 1 97.62 82 LYS A CA 1
ATOM 639 C C . LYS A 1 82 ? 12.734 -4.777 -8 1 97.62 82 LYS A C 1
ATOM 641 O O . LYS A 1 82 ? 12.391 -5.246 -6.914 1 97.62 82 LYS A O 1
ATOM 646 N N . VAL A 1 83 ? 12.461 -5.328 -9.148 1 97.19 83 VAL A N 1
ATOM 647 C CA . VAL A 1 83 ? 11.789 -6.621 -9.242 1 97.19 83 VAL A CA 1
ATOM 648 C C . VAL A 1 83 ? 12.727 -7.641 -9.883 1 97.19 83 VAL A C 1
ATOM 650 O O . VAL A 1 83 ? 13.273 -7.395 -10.961 1 97.19 83 VAL A O 1
ATOM 653 N N . GLU A 1 84 ? 12.891 -8.734 -9.195 1 96.5 84 GLU A N 1
ATOM 654 C CA . GLU A 1 84 ? 13.727 -9.812 -9.719 1 96.5 84 GLU A CA 1
ATOM 655 C C . GLU A 1 84 ? 12.992 -11.148 -9.688 1 96.5 84 GLU A C 1
ATOM 657 O O . GLU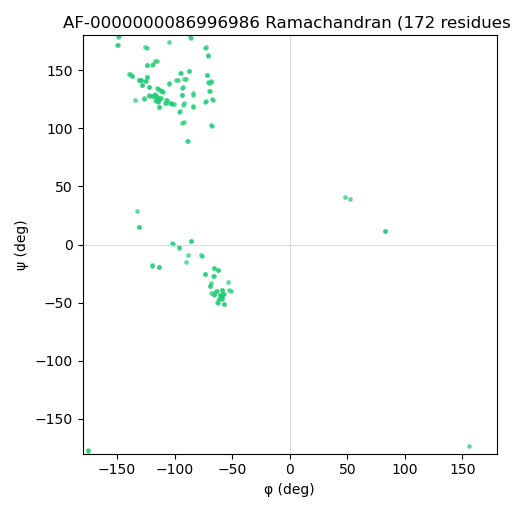 A 1 84 ? 12.344 -11.484 -8.695 1 96.5 84 GLU A O 1
ATOM 662 N N . GLU A 1 85 ? 13.164 -11.867 -10.797 1 92 85 GLU A N 1
ATOM 663 C CA . GLU A 1 85 ? 12.57 -13.203 -10.844 1 92 85 GLU A CA 1
ATOM 664 C C . GLU A 1 85 ? 13.266 -14.148 -9.867 1 92 85 GLU A C 1
ATOM 666 O O . GLU A 1 85 ? 14.477 -14.07 -9.664 1 92 85 GLU A O 1
ATOM 671 N N . VAL A 1 86 ? 12.352 -14.953 -9.234 1 89.62 86 VAL A N 1
ATOM 672 C CA . VAL A 1 86 ? 12.906 -15.977 -8.352 1 89.62 86 VAL A CA 1
ATOM 673 C C . VAL A 1 86 ? 12.914 -17.328 -9.055 1 89.62 86 VAL A C 1
ATOM 675 O O . VAL A 1 86 ? 11.914 -17.734 -9.656 1 89.62 86 VAL A O 1
ATOM 678 N N . ALA A 1 87 ? 14.133 -17.875 -9.156 1 76.94 87 ALA A N 1
ATOM 679 C CA . ALA A 1 87 ? 14.242 -19.203 -9.734 1 76.94 87 ALA A CA 1
ATOM 680 C C . ALA A 1 87 ? 13.617 -20.25 -8.82 1 76.94 87 ALA A C 1
ATOM 682 O O . ALA A 1 87 ? 13.922 -20.312 -7.625 1 76.94 87 ALA A O 1
ATOM 683 N N . GLU A 1 88 ? 12.43 -20.703 -9.164 1 61.28 88 GLU A N 1
ATOM 684 C CA . GLU A 1 88 ? 11.789 -21.75 -8.391 1 61.28 88 GLU A CA 1
ATOM 685 C C . GLU A 1 88 ? 12.594 -23.047 -8.445 1 61.28 88 GLU A C 1
ATOM 687 O O . GLU A 1 88 ? 13.266 -23.328 -9.445 1 61.28 88 GLU A O 1
ATOM 692 N N . MET B 1 1 ? 16.188 10.391 5.309 1 89.56 1 MET B N 1
ATOM 693 C CA . MET B 1 1 ? 16.172 9.039 5.855 1 89.56 1 MET B CA 1
ATOM 694 C C . MET B 1 1 ? 15.859 8.016 4.77 1 89.56 1 MET B C 1
ATOM 696 O O . MET B 1 1 ? 15.125 8.312 3.822 1 89.56 1 MET B O 1
ATOM 700 N N . SER B 1 2 ? 16.578 6.766 4.859 1 92.12 2 SER B N 1
ATOM 701 C CA . SER B 1 2 ? 16.328 5.703 3.885 1 92.12 2 SER B CA 1
ATOM 702 C C . SER B 1 2 ? 15.945 4.398 4.574 1 92.12 2 SER B C 1
ATOM 704 O O . SER B 1 2 ? 16.422 4.109 5.672 1 92.12 2 SER B O 1
ATOM 706 N N . GLN B 1 3 ? 15.008 3.771 3.922 1 94.94 3 GLN B N 1
ATOM 707 C CA . GLN B 1 3 ? 14.562 2.473 4.418 1 94.94 3 GLN B CA 1
ATOM 708 C C . GLN B 1 3 ? 14.531 1.438 3.295 1 94.94 3 GLN B C 1
ATOM 710 O O . GLN B 1 3 ? 14.188 1.763 2.154 1 94.94 3 GLN B O 1
ATOM 715 N N . LEU B 1 4 ? 14.93 0.265 3.719 1 96.25 4 LEU B N 1
ATOM 716 C CA . LEU B 1 4 ? 14.883 -0.853 2.783 1 96.25 4 LEU B CA 1
ATOM 717 C C . LEU B 1 4 ? 13.75 -1.809 3.137 1 96.25 4 LEU B C 1
ATOM 719 O O . LEU B 1 4 ? 13.625 -2.234 4.285 1 96.25 4 LEU B O 1
ATOM 723 N N . VAL B 1 5 ? 12.883 -2.053 2.195 1 96.12 5 VAL B N 1
ATOM 724 C CA . VAL B 1 5 ? 11.82 -3.047 2.334 1 96.12 5 VAL B CA 1
ATOM 725 C C . VAL B 1 5 ? 12.008 -4.148 1.294 1 96.12 5 VAL B C 1
ATOM 727 O O . VAL B 1 5 ? 12.164 -3.869 0.103 1 96.12 5 VAL B O 1
ATOM 730 N N . GLU B 1 6 ? 11.984 -5.355 1.789 1 97 6 GLU B N 1
ATOM 731 C CA . GLU B 1 6 ? 12.172 -6.477 0.875 1 97 6 GLU B CA 1
ATOM 732 C C . GLU B 1 6 ? 11.188 -7.605 1.173 1 97 6 GLU B C 1
ATOM 734 O O . GLU B 1 6 ? 10.82 -7.828 2.33 1 97 6 GLU B O 1
ATOM 739 N N . GLY B 1 7 ? 10.758 -8.25 0.142 1 98 7 GLY B N 1
ATOM 740 C CA . GLY B 1 7 ? 9.891 -9.414 0.253 1 98 7 GLY B CA 1
ATOM 741 C C . GLY B 1 7 ? 9.609 -10.078 -1.082 1 98 7 GLY B C 1
ATOM 742 O O . GLY B 1 7 ? 10.195 -9.711 -2.1 1 98 7 GLY B O 1
ATOM 743 N N . TYR B 1 8 ? 8.805 -11.07 -0.953 1 98.38 8 TYR B N 1
ATOM 744 C CA . TYR B 1 8 ? 8.445 -11.844 -2.141 1 98.38 8 TYR B CA 1
ATOM 745 C C . TYR B 1 8 ? 6.965 -11.695 -2.463 1 98.38 8 TYR B C 1
ATOM 747 O O . TYR B 1 8 ? 6.121 -11.75 -1.565 1 98.38 8 TYR B O 1
ATOM 755 N N . ALA B 1 9 ? 6.742 -11.461 -3.764 1 98.38 9 ALA B N 1
ATOM 756 C CA . ALA B 1 9 ? 5.371 -11.273 -4.23 1 98.38 9 ALA B CA 1
ATOM 757 C C . ALA B 1 9 ? 4.984 -12.336 -5.25 1 98.38 9 ALA B C 1
ATOM 759 O O . ALA B 1 9 ? 5.852 -12.945 -5.879 1 98.38 9 ALA B O 1
ATOM 760 N N . LEU B 1 10 ? 3.73 -12.547 -5.328 1 97.94 10 LEU B N 1
ATOM 761 C CA . LEU B 1 10 ? 3.186 -13.453 -6.332 1 97.94 10 LEU B CA 1
ATOM 762 C C . LEU B 1 10 ? 2.818 -12.703 -7.605 1 97.94 10 LEU B C 1
ATOM 764 O O . LEU B 1 10 ? 2.332 -11.57 -7.543 1 97.94 10 LEU B O 1
ATOM 768 N N . VAL B 1 11 ? 3.07 -13.367 -8.75 1 97.75 11 VAL B N 1
ATOM 769 C CA . VAL B 1 11 ? 2.799 -12.734 -10.031 1 97.75 11 VAL B CA 1
ATOM 770 C C . VAL B 1 11 ? 1.964 -13.664 -10.906 1 97.75 11 VAL B C 1
ATOM 772 O O . VAL B 1 11 ? 2.127 -14.883 -10.852 1 97.75 11 VAL B O 1
ATOM 775 N N . THR B 1 12 ? 1.044 -13.039 -11.625 1 97.44 12 THR B N 1
ATOM 776 C CA . THR B 1 12 ? 0.193 -13.805 -12.531 1 97.44 12 THR B CA 1
ATOM 777 C C . THR B 1 12 ? 0.866 -13.977 -13.891 1 97.44 12 THR B C 1
ATOM 779 O O . THR B 1 12 ? 1.926 -13.398 -14.141 1 97.44 12 THR B O 1
ATOM 782 N N . ALA B 1 13 ? 0.151 -14.68 -14.719 1 95.81 13 ALA B N 1
ATOM 783 C CA . ALA B 1 13 ? 0.65 -14.914 -16.062 1 95.81 13 ALA B CA 1
ATOM 784 C C . ALA B 1 13 ? 0.702 -13.609 -16.859 1 95.81 13 ALA B C 1
ATOM 786 O O . ALA B 1 13 ? 1.526 -13.461 -17.766 1 95.81 13 ALA B O 1
ATOM 787 N N . LYS B 1 14 ? -0.148 -12.656 -16.516 1 95.81 14 LYS B N 1
ATOM 788 C CA . LYS B 1 14 ? -0.201 -11.375 -17.219 1 95.81 14 LYS B CA 1
ATOM 789 C C . LYS B 1 14 ? 0.821 -10.391 -16.656 1 95.81 14 LYS B C 1
ATOM 791 O O . LYS B 1 14 ? 0.863 -9.234 -17.062 1 95.81 14 LYS B O 1
ATOM 796 N N . GLY B 1 15 ? 1.577 -10.867 -15.719 1 94.81 15 GLY B N 1
ATOM 797 C CA . GLY B 1 15 ? 2.619 -10.016 -15.164 1 94.81 15 GLY B CA 1
ATOM 798 C C . GLY B 1 15 ? 2.109 -9.07 -14.094 1 94.81 15 GLY B C 1
ATOM 799 O O . GLY B 1 15 ? 2.766 -8.078 -13.766 1 94.81 15 GLY B O 1
ATOM 800 N N . HIS B 1 16 ? 0.855 -9.367 -13.695 1 97.31 16 HIS B N 1
ATOM 801 C CA . HIS B 1 16 ? 0.307 -8.539 -12.625 1 97.31 16 HIS B CA 1
ATOM 802 C C . HIS B 1 16 ? 0.678 -9.102 -11.25 1 97.31 16 HIS B C 1
ATOM 804 O O . HIS B 1 16 ? 0.846 -10.312 -11.094 1 97.31 16 HIS B O 1
ATOM 810 N N . TYR B 1 17 ? 0.813 -8.219 -10.289 1 97.81 17 TYR B N 1
ATOM 811 C CA . TYR B 1 17 ? 1.167 -8.578 -8.914 1 97.81 17 TYR B CA 1
ATOM 812 C C . TYR B 1 17 ? -0.08 -8.734 -8.055 1 97.81 17 TYR B C 1
ATOM 814 O O . TYR B 1 17 ? -1.054 -8 -8.219 1 97.81 17 TYR B O 1
ATOM 822 N N . LEU B 1 18 ? 0.023 -9.648 -7.09 1 97.94 18 LEU B N 1
ATOM 823 C CA . LEU B 1 18 ? -1.146 -9.898 -6.25 1 97.94 18 LEU B CA 1
ATOM 824 C C . LEU B 1 18 ? -1.105 -9.039 -4.992 1 97.94 18 LEU B C 1
ATOM 826 O O . LEU B 1 18 ? -0.051 -8.891 -4.371 1 97.94 18 LEU B O 1
ATOM 830 N N . THR B 1 19 ? -2.203 -8.477 -4.684 1 96.62 19 THR B N 1
ATOM 831 C CA . THR B 1 19 ? -2.484 -7.859 -3.391 1 96.62 19 THR B CA 1
ATOM 832 C C . THR B 1 19 ? -3.555 -8.648 -2.641 1 96.62 19 THR B C 1
ATOM 834 O O . THR B 1 19 ? -4.594 -8.992 -3.209 1 96.62 19 THR B O 1
ATOM 837 N N . MET B 1 20 ? -3.254 -8.891 -1.386 1 94.19 20 MET B N 1
ATOM 838 C CA . MET B 1 20 ? -4.145 -9.727 -0.585 1 94.19 20 MET B CA 1
ATOM 839 C C . MET B 1 20 ? -4.688 -8.953 0.612 1 94.19 20 MET B C 1
ATOM 841 O O . MET B 1 20 ? -3.918 -8.359 1.37 1 94.19 20 MET B O 1
ATOM 845 N N . GLU B 1 21 ? -6.023 -9.008 0.682 1 91.88 21 GLU B N 1
ATOM 846 C CA . GLU B 1 21 ? -6.695 -8.32 1.78 1 91.88 21 GLU B CA 1
ATOM 847 C C . GLU B 1 21 ? -7.629 -9.258 2.533 1 91.88 21 GLU B C 1
ATOM 849 O O . GLU B 1 21 ? -8.477 -9.922 1.926 1 91.88 21 GLU B O 1
ATOM 854 N N . GLN B 1 22 ? -7.395 -9.281 3.805 1 91.56 22 GLN B N 1
ATOM 855 C CA . GLN B 1 22 ? -8.336 -10.055 4.605 1 91.56 22 GLN B CA 1
ATOM 856 C C . GLN B 1 22 ? -9.672 -9.328 4.73 1 91.56 22 GLN B C 1
ATOM 858 O O . GLN B 1 22 ? -9.734 -8.203 5.234 1 91.56 22 GLN B O 1
ATOM 863 N N . VAL B 1 23 ? -10.758 -10 4.301 1 89.38 23 VAL B N 1
ATOM 864 C CA . VAL B 1 23 ? -12.055 -9.336 4.273 1 89.38 23 VAL B CA 1
ATOM 865 C C . VAL B 1 23 ? -12.992 -9.984 5.293 1 89.38 23 VAL B C 1
ATOM 867 O O . VAL B 1 23 ? -14.039 -9.43 5.629 1 89.38 23 VAL B O 1
ATOM 870 N N . ALA B 1 24 ? -12.742 -11.172 5.746 1 89.38 24 ALA B N 1
ATOM 871 C CA . ALA B 1 24 ? -13.438 -11.891 6.812 1 89.38 24 ALA B CA 1
ATOM 872 C C . ALA B 1 24 ? -12.484 -12.836 7.543 1 89.38 24 ALA B C 1
ATOM 874 O O . ALA B 1 24 ? -11.281 -12.836 7.285 1 89.38 24 ALA B O 1
ATOM 875 N N . SER B 1 25 ? -12.93 -13.523 8.531 1 89.94 25 SER B N 1
ATOM 876 C CA . SER B 1 25 ? -12.094 -14.328 9.414 1 89.94 25 SER B CA 1
ATOM 877 C C . SER B 1 25 ? -11.18 -15.258 8.625 1 89.94 25 SER B C 1
ATOM 879 O O . SER B 1 25 ? -9.984 -15.359 8.914 1 89.94 25 SER B O 1
ATOM 881 N N . HIS B 1 26 ? -11.656 -15.875 7.531 1 91.94 26 HIS B N 1
ATOM 882 C CA . HIS B 1 26 ? -10.836 -16.828 6.777 1 91.94 26 HIS B CA 1
ATOM 883 C C . HIS B 1 26 ? -10.867 -16.516 5.285 1 91.94 26 HIS B C 1
ATOM 885 O O . HIS B 1 26 ? -10.469 -17.344 4.465 1 91.94 26 HIS B O 1
ATOM 891 N N . ASP B 1 27 ? -11.352 -15.273 5.074 1 93.62 27 ASP B N 1
ATOM 892 C CA . ASP B 1 27 ? -11.523 -14.953 3.66 1 93.62 27 ASP B CA 1
ATOM 893 C C . ASP B 1 27 ? -10.531 -13.875 3.221 1 93.62 27 ASP B C 1
ATOM 895 O O . ASP B 1 27 ? -10.43 -12.82 3.854 1 93.62 27 ASP B O 1
ATOM 899 N N . ILE B 1 28 ? -9.805 -14.211 2.182 1 94.06 28 ILE B N 1
ATOM 900 C CA . ILE B 1 28 ? -8.852 -13.273 1.596 1 94.06 28 ILE B CA 1
ATOM 901 C C . ILE B 1 28 ? -9.297 -12.898 0.184 1 94.06 28 ILE B C 1
ATOM 903 O O . ILE B 1 28 ? -9.555 -13.773 -0.646 1 94.06 28 ILE B O 1
ATOM 907 N N . GLU B 1 29 ? -9.461 -11.656 -0.016 1 94.56 29 GLU B N 1
ATOM 908 C CA . GLU B 1 29 ? -9.68 -11.156 -1.369 1 94.56 29 GLU B CA 1
ATOM 909 C C . GLU B 1 29 ? -8.359 -10.945 -2.102 1 94.56 29 GLU B C 1
ATOM 911 O O . GLU B 1 29 ? -7.434 -10.344 -1.558 1 94.56 29 GLU B O 1
ATOM 916 N N . VAL B 1 30 ? -8.32 -11.5 -3.254 1 95.38 30 VAL B N 1
ATOM 917 C CA . VAL B 1 30 ? -7.129 -11.367 -4.086 1 95.38 30 VAL B CA 1
ATOM 918 C C . VAL B 1 30 ? -7.375 -10.336 -5.188 1 95.38 30 VAL B C 1
ATOM 920 O O . VAL B 1 30 ? -8.328 -10.469 -5.957 1 95.38 30 VAL B O 1
ATOM 923 N N . LEU B 1 31 ? -6.52 -9.32 -5.172 1 95.56 31 LEU B N 1
ATOM 924 C CA . LEU B 1 31 ? -6.535 -8.305 -6.215 1 95.56 31 LEU B CA 1
ATOM 925 C C . LEU B 1 31 ? -5.238 -8.328 -7.016 1 95.56 31 LEU B C 1
ATOM 927 O O . LEU B 1 31 ? -4.234 -8.875 -6.562 1 95.56 31 LEU B O 1
ATOM 931 N N . THR B 1 32 ? -5.324 -7.805 -8.227 1 96.12 32 THR B N 1
ATOM 932 C CA . THR B 1 32 ? -4.121 -7.734 -9.047 1 96.12 32 THR B CA 1
ATOM 933 C C . THR B 1 32 ? -3.854 -6.301 -9.492 1 96.12 32 THR B C 1
ATOM 935 O O . THR B 1 32 ? -4.789 -5.562 -9.812 1 96.12 32 THR B O 1
ATOM 938 N N . PHE B 1 33 ? -2.535 -5.973 -9.555 1 95.25 33 PHE B N 1
ATOM 939 C CA . PHE B 1 33 ? -2.094 -4.664 -10.023 1 95.25 33 PHE B CA 1
ATOM 940 C C . PHE B 1 33 ? -0.857 -4.797 -10.906 1 95.25 33 PHE B C 1
ATOM 942 O O . PHE B 1 33 ? -0.029 -5.688 -10.695 1 95.25 33 PHE B O 1
ATOM 949 N N . ALA B 1 34 ? -0.782 -3.92 -11.852 1 95.25 34 ALA B N 1
ATOM 950 C CA . ALA B 1 34 ? 0.422 -3.881 -12.68 1 95.25 34 ALA B CA 1
ATOM 951 C C . ALA B 1 34 ? 1.596 -3.281 -11.906 1 95.25 34 ALA B C 1
ATOM 953 O O . ALA B 1 34 ? 2.756 -3.574 -12.203 1 95.25 34 ALA B O 1
ATO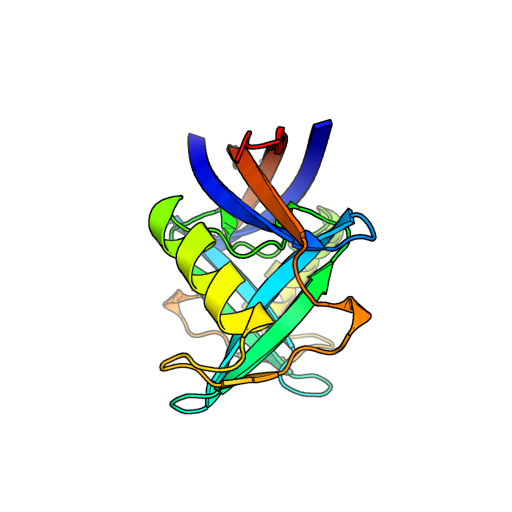M 954 N N . ASN B 1 35 ? 1.311 -2.492 -10.961 1 94.25 35 ASN B N 1
ATOM 955 C CA . ASN B 1 35 ? 2.303 -1.776 -10.164 1 94.25 35 ASN B CA 1
ATOM 956 C C . ASN B 1 35 ? 2.838 -2.639 -9.031 1 94.25 35 ASN B C 1
ATOM 958 O O . ASN B 1 35 ? 2.092 -3.002 -8.117 1 94.25 35 ASN B O 1
ATOM 962 N N . PRO B 1 36 ? 4.145 -2.893 -9.055 1 96.19 36 PRO B N 1
ATOM 963 C CA . PRO B 1 36 ? 4.707 -3.738 -8 1 96.19 36 PRO B CA 1
ATOM 964 C C . PRO B 1 36 ? 4.629 -3.09 -6.621 1 96.19 36 PRO B C 1
ATOM 966 O O . PRO B 1 36 ? 4.762 -3.777 -5.605 1 96.19 36 PRO B O 1
ATOM 969 N N . ASP B 1 37 ? 4.48 -1.807 -6.594 1 95.38 37 ASP B N 1
ATOM 970 C CA . ASP B 1 37 ? 4.441 -1.11 -5.312 1 95.38 37 ASP B CA 1
ATOM 971 C C . ASP B 1 37 ? 3.254 -1.573 -4.473 1 95.38 37 ASP B C 1
ATOM 973 O O . ASP B 1 37 ? 3.273 -1.461 -3.244 1 95.38 37 ASP B O 1
ATOM 977 N N . MET B 1 38 ? 2.289 -2.109 -5.113 1 93.75 38 MET B N 1
ATOM 978 C CA . MET B 1 38 ? 1.033 -2.451 -4.453 1 93.75 38 MET B CA 1
ATOM 979 C C . MET B 1 38 ? 1.02 -3.916 -4.035 1 93.75 38 MET B C 1
ATOM 981 O O . MET B 1 38 ? 0.073 -4.375 -3.391 1 93.75 38 MET B O 1
ATOM 985 N N . ALA B 1 39 ? 2.055 -4.625 -4.348 1 97.12 39 ALA B N 1
ATOM 986 C CA . ALA B 1 39 ? 2.082 -6.066 -4.117 1 97.12 39 ALA B CA 1
ATOM 987 C C . ALA B 1 39 ? 2.168 -6.383 -2.625 1 97.12 39 ALA B C 1
ATOM 989 O O . ALA B 1 39 ? 2.887 -5.711 -1.884 1 97.12 39 ALA B O 1
ATOM 990 N N . THR B 1 40 ? 1.432 -7.387 -2.217 1 97.5 40 THR B N 1
ATOM 991 C CA . THR B 1 40 ? 1.642 -7.93 -0.88 1 97.5 40 THR B CA 1
ATOM 992 C C . THR B 1 40 ? 2.973 -8.672 -0.801 1 97.5 40 THR B C 1
ATOM 994 O O . THR B 1 40 ? 3.27 -9.516 -1.647 1 97.5 40 THR B O 1
ATOM 997 N N . LEU B 1 41 ? 3.746 -8.383 0.224 1 97.69 41 LEU B N 1
ATOM 998 C CA . LEU B 1 41 ? 5.066 -8.984 0.364 1 97.69 41 LEU B CA 1
ATOM 999 C C . LEU B 1 41 ? 5.055 -10.07 1.44 1 97.69 41 LEU B C 1
ATOM 1001 O O . LEU B 1 41 ? 4.457 -9.883 2.502 1 97.69 41 LEU B O 1
ATOM 1005 N N . HIS B 1 42 ? 5.719 -11.125 1.145 1 97.25 42 HIS B N 1
ATOM 1006 C CA . HIS B 1 42 ? 5.895 -12.273 2.02 1 97.25 42 HIS B CA 1
ATOM 1007 C C . HIS B 1 42 ? 7.375 -12.602 2.209 1 97.25 42 HIS B C 1
ATOM 1009 O O . HIS B 1 42 ? 8.227 -12.07 1.497 1 97.25 42 HIS B O 1
ATOM 1015 N N . THR B 1 43 ? 7.594 -13.531 3.199 1 97.5 43 THR B N 1
ATOM 1016 C CA . THR B 1 43 ? 8.828 -14.297 3.117 1 97.5 43 THR B CA 1
ATOM 1017 C C . THR B 1 43 ? 8.766 -15.297 1.966 1 97.5 43 THR B C 1
ATOM 1019 O O . THR B 1 43 ? 7.684 -15.609 1.469 1 97.5 43 THR B O 1
ATOM 1022 N N . LEU B 1 44 ? 9.938 -15.781 1.58 1 96.62 44 LEU B N 1
ATOM 1023 C CA . LEU B 1 44 ? 9.953 -16.703 0.455 1 96.62 44 LEU B CA 1
ATOM 1024 C C . LEU B 1 44 ? 9.117 -17.938 0.763 1 96.62 44 LEU B C 1
ATOM 1026 O O . LEU B 1 44 ? 8.297 -18.359 -0.057 1 96.62 44 LEU B O 1
ATOM 1030 N N . ASP B 1 45 ? 9.266 -18.516 1.941 1 96.62 45 ASP B N 1
ATOM 1031 C CA . ASP B 1 45 ? 8.539 -19.719 2.318 1 96.62 45 ASP B CA 1
ATOM 1032 C C . ASP B 1 45 ? 7.035 -19.484 2.297 1 96.62 45 ASP B C 1
ATOM 1034 O O . ASP B 1 45 ? 6.281 -20.312 1.785 1 96.62 45 ASP B O 1
ATOM 1038 N N . LEU B 1 46 ? 6.609 -18.359 2.824 1 96.12 46 LEU B N 1
ATOM 1039 C CA . LEU B 1 46 ? 5.184 -18.047 2.877 1 96.12 46 LEU B CA 1
ATOM 1040 C C . LEU B 1 46 ? 4.633 -17.781 1.479 1 96.12 46 LEU B C 1
ATOM 1042 O O . LEU B 1 46 ? 3.486 -18.141 1.183 1 96.12 46 LEU B O 1
ATOM 1046 N N . ALA B 1 47 ? 5.457 -17.172 0.666 1 97.12 47 ALA B N 1
ATOM 1047 C CA . ALA B 1 47 ? 5.043 -16.953 -0.715 1 97.12 47 ALA B CA 1
ATOM 1048 C C . ALA B 1 47 ? 4.781 -18.266 -1.438 1 97.12 47 ALA B C 1
ATOM 1050 O O . ALA B 1 47 ? 3.775 -18.406 -2.141 1 97.12 47 ALA B O 1
ATOM 1051 N N . ILE B 1 48 ? 5.707 -19.188 -1.29 1 95.94 48 ILE B N 1
ATOM 1052 C CA . ILE B 1 48 ? 5.566 -20.5 -1.908 1 95.94 48 ILE B CA 1
ATOM 1053 C C . ILE B 1 48 ? 4.289 -21.172 -1.407 1 95.94 48 ILE B C 1
ATOM 1055 O O . ILE B 1 48 ? 3.508 -21.703 -2.201 1 95.94 48 ILE B O 1
ATOM 1059 N N . GLN B 1 49 ? 4.09 -21.125 -0.14 1 95 49 GLN B N 1
ATOM 1060 C CA . GLN B 1 49 ? 2.912 -21.734 0.462 1 95 49 GLN B CA 1
ATOM 1061 C C . GLN B 1 49 ? 1.629 -21.078 -0.041 1 95 49 GLN B C 1
ATOM 1063 O O . GLN B 1 49 ? 0.676 -21.766 -0.411 1 95 49 GLN B O 1
ATOM 1068 N N . THR B 1 50 ? 1.563 -19.781 0.013 1 95.56 50 THR B N 1
ATOM 1069 C CA . THR B 1 50 ? 0.386 -19.031 -0.425 1 95.56 50 THR B CA 1
ATOM 1070 C C . THR B 1 50 ? 0.06 -19.344 -1.882 1 95.56 50 THR B C 1
ATOM 1072 O O . THR B 1 50 ? -1.104 -19.547 -2.234 1 95.56 50 THR B O 1
ATOM 1075 N N . LYS B 1 51 ? 1.097 -19.391 -2.66 1 95.88 51 LYS B N 1
ATOM 1076 C CA . LYS B 1 51 ? 0.899 -19.734 -4.066 1 95.88 51 LYS B CA 1
ATOM 1077 C C . LYS B 1 51 ? 0.211 -21.078 -4.215 1 95.88 51 LYS B C 1
ATOM 1079 O O . LYS B 1 51 ? -0.777 -21.203 -4.941 1 95.88 51 LYS B O 1
ATOM 1084 N N . LYS B 1 52 ? 0.747 -22.047 -3.555 1 94.94 52 LYS B N 1
ATOM 1085 C CA . LYS B 1 52 ? 0.177 -23.391 -3.611 1 94.94 52 LYS B CA 1
ATOM 1086 C C . LYS B 1 52 ? -1.269 -23.406 -3.123 1 94.94 52 LYS B C 1
ATOM 1088 O O . LYS B 1 52 ? -2.131 -24.047 -3.729 1 94.94 52 LYS B O 1
ATOM 1093 N N . GLU B 1 53 ? -1.504 -22.703 -2.066 1 94.62 53 GLU B N 1
ATOM 1094 C CA . GLU B 1 53 ? -2.844 -22.656 -1.488 1 94.62 53 GLU B CA 1
ATOM 1095 C C . GLU B 1 53 ? -3.844 -22.016 -2.445 1 94.62 53 GLU B C 1
ATOM 1097 O O . GLU B 1 53 ? -4.996 -22.453 -2.533 1 94.62 53 GLU B O 1
ATOM 1102 N N . ILE B 1 54 ? -3.43 -20.984 -3.107 1 94.5 54 ILE B N 1
ATOM 1103 C CA . ILE B 1 54 ? -4.324 -20.328 -4.055 1 94.5 54 ILE B CA 1
ATOM 1104 C C . ILE B 1 54 ? -4.629 -21.266 -5.215 1 94.5 54 ILE B C 1
ATOM 1106 O O . ILE B 1 54 ? -5.777 -21.375 -5.648 1 94.5 54 ILE B O 1
ATOM 1110 N N . ILE B 1 55 ? -3.629 -21.953 -5.691 1 93.56 55 ILE B N 1
ATOM 1111 C CA . ILE B 1 55 ? -3.771 -22.828 -6.852 1 93.56 55 ILE B CA 1
ATOM 1112 C C . ILE B 1 55 ? -4.648 -24.016 -6.496 1 93.56 55 ILE B C 1
ATOM 1114 O O . ILE B 1 55 ? -5.547 -24.391 -7.258 1 93.56 55 ILE B O 1
ATOM 1118 N N . ASP B 1 56 ? -4.414 -24.531 -5.316 1 90.69 56 ASP B N 1
ATOM 1119 C CA . ASP B 1 56 ? -5.09 -25.766 -4.926 1 90.69 56 ASP B CA 1
ATOM 1120 C C . ASP B 1 56 ? -6.422 -25.469 -4.238 1 90.69 56 ASP B C 1
ATOM 1122 O O . ASP B 1 56 ? -7.246 -26.359 -4.059 1 90.69 56 ASP B O 1
ATOM 1126 N N . ASN B 1 57 ? -6.625 -24.328 -3.852 1 84.44 57 ASN B N 1
ATOM 1127 C CA . ASN B 1 57 ? -7.801 -23.953 -3.078 1 84.44 57 ASN B CA 1
ATOM 1128 C C . ASN B 1 57 ? -7.984 -24.844 -1.856 1 84.44 57 ASN B C 1
ATOM 1130 O O . ASN B 1 57 ? -9.07 -25.375 -1.627 1 84.44 57 ASN B O 1
ATOM 1134 N N . ASN B 1 58 ? -7 -25.234 -1.152 1 81.81 58 ASN B N 1
ATOM 1135 C CA . ASN B 1 58 ? -7.082 -26.203 -0.062 1 81.81 58 ASN B CA 1
ATOM 1136 C C . ASN B 1 58 ? -6.348 -25.703 1.181 1 81.81 58 ASN B C 1
ATOM 1138 O O . ASN B 1 58 ? -6.047 -26.484 2.082 1 81.81 58 ASN B O 1
ATOM 1142 N N . GLY B 1 59 ? -6.215 -24.547 1.446 1 79.38 59 GLY B N 1
ATOM 1143 C CA . GLY B 1 59 ? -5.508 -24.031 2.609 1 79.38 59 GLY B CA 1
ATOM 1144 C C . GLY B 1 59 ? -6.438 -23.516 3.686 1 79.38 59 GLY B C 1
ATOM 1145 O O . GLY B 1 59 ? -7.656 -23.672 3.594 1 79.38 59 GLY B O 1
ATOM 1146 N N . TYR B 1 60 ? -5.828 -23.156 4.805 1 86.31 60 TYR B N 1
ATOM 1147 C CA . TYR B 1 60 ? -6.531 -22.547 5.926 1 86.31 60 TYR B CA 1
ATOM 1148 C C . TYR B 1 60 ? -7.32 -21.328 5.469 1 86.31 60 TYR B C 1
ATOM 1150 O O . TYR B 1 60 ? -8.438 -21.094 5.93 1 86.31 60 TYR B O 1
ATOM 1158 N N . TRP B 1 61 ? -6.84 -20.656 4.52 1 90.25 61 TRP B N 1
ATOM 1159 C CA . TRP B 1 61 ? -7.48 -19.453 4.004 1 90.25 61 TRP B CA 1
ATOM 1160 C C . TRP B 1 61 ? -8.312 -19.766 2.766 1 90.25 61 TRP B C 1
ATOM 1162 O O . TRP B 1 61 ? -7.941 -20.625 1.958 1 90.25 61 TRP B O 1
ATOM 1172 N N . ASN B 1 62 ? -9.469 -19.062 2.729 1 92.38 62 ASN B N 1
ATOM 1173 C CA . ASN B 1 62 ? -10.273 -19.062 1.513 1 92.38 62 ASN B CA 1
ATOM 1174 C C . ASN B 1 62 ? -9.914 -17.891 0.599 1 92.38 62 ASN B C 1
ATOM 1176 O O . ASN B 1 62 ? -10.328 -16.766 0.846 1 92.38 62 ASN B O 1
ATOM 1180 N N . TYR B 1 63 ? -9.219 -18.25 -0.456 1 93.38 63 TYR B N 1
ATOM 1181 C CA . TYR B 1 63 ? -8.797 -17.219 -1.392 1 93.38 63 TYR B CA 1
ATOM 1182 C C . TYR B 1 63 ? -9.82 -17.047 -2.516 1 93.38 63 TYR B C 1
ATOM 1184 O O . TYR B 1 63 ? -10.148 -18.016 -3.203 1 93.38 63 TYR B O 1
ATOM 1192 N N . SER B 1 64 ? -10.336 -15.883 -2.617 1 91.5 64 SER B N 1
ATOM 1193 C CA . SER B 1 64 ? -11.203 -15.555 -3.738 1 91.5 64 SER B CA 1
ATOM 1194 C C . SER B 1 64 ? -10.406 -15.031 -4.926 1 91.5 64 SER B C 1
ATOM 1196 O O . SER B 1 64 ? -10.133 -13.828 -5.02 1 91.5 64 SER B O 1
ATOM 1198 N N . ALA B 1 65 ? -10 -15.945 -5.738 1 90.25 65 ALA B N 1
ATOM 1199 C CA . ALA B 1 65 ? -9.195 -15.578 -6.902 1 90.25 65 ALA B CA 1
ATOM 1200 C C . ALA B 1 65 ? -9.867 -16.031 -8.195 1 90.25 65 ALA B C 1
ATOM 1202 O O . ALA B 1 65 ? -10.32 -17.172 -8.297 1 90.25 65 ALA B O 1
ATOM 1203 N N . LEU B 1 66 ? -10 -15.094 -9.086 1 91.62 66 LEU B N 1
ATOM 1204 C CA . LEU B 1 66 ? -10.461 -15.445 -10.422 1 91.62 66 LEU B CA 1
ATOM 1205 C C . LEU B 1 66 ? -9.375 -16.172 -11.203 1 91.62 66 LEU B C 1
ATOM 1207 O O . LEU B 1 66 ? -8.211 -16.172 -10.797 1 91.62 66 LEU B O 1
ATOM 1211 N N . GLU B 1 67 ? -9.695 -16.719 -12.328 1 91.06 67 GLU B N 1
ATOM 1212 C CA . GLU B 1 67 ? -8.758 -17.484 -13.148 1 91.06 67 GLU B CA 1
ATOM 1213 C C . GLU B 1 67 ? -7.551 -16.641 -13.547 1 91.06 67 GLU B C 1
ATOM 1215 O O . GLU B 1 67 ? -6.414 -17.125 -13.508 1 91.06 67 GLU B O 1
ATOM 1220 N N . GLU B 1 68 ? -7.801 -15.383 -13.859 1 92.88 68 GLU B N 1
ATOM 1221 C CA . GLU B 1 68 ? -6.742 -14.5 -14.344 1 92.88 68 GLU B CA 1
ATOM 1222 C C . GLU B 1 68 ? -5.848 -14.031 -13.195 1 92.88 68 GLU B C 1
ATOM 1224 O O . GLU B 1 68 ? -4.777 -13.469 -13.43 1 92.88 68 GLU B O 1
ATOM 1229 N N . GLN B 1 69 ? -6.293 -14.336 -11.992 1 94.5 69 GLN B N 1
ATOM 1230 C CA . GLN B 1 69 ? -5.555 -13.875 -10.82 1 94.5 69 GLN B CA 1
ATOM 1231 C C . GLN B 1 69 ? -4.719 -15 -10.219 1 94.5 69 GLN B C 1
ATOM 1233 O O . GLN B 1 69 ? -4.047 -14.812 -9.203 1 94.5 69 GLN B O 1
ATOM 1238 N N . ILE B 1 70 ? -4.73 -16.266 -10.852 1 95.75 70 ILE B N 1
ATOM 1239 C CA . ILE B 1 70 ? -3.947 -17.391 -10.359 1 95.75 70 ILE B CA 1
ATOM 1240 C C . ILE B 1 70 ? -2.457 -17.094 -10.547 1 95.75 70 ILE B C 1
ATOM 1242 O O .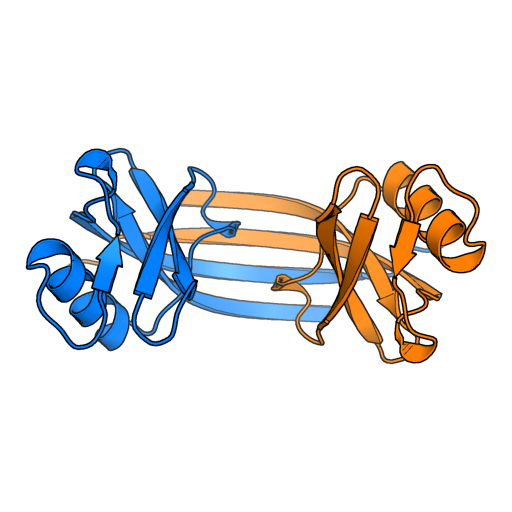 ILE B 1 70 ? -2.014 -16.766 -11.648 1 95.75 70 ILE B O 1
ATOM 1246 N N . PRO B 1 71 ? -1.737 -17.188 -9.453 1 96.94 71 PRO B N 1
ATOM 1247 C CA . PRO B 1 71 ? -0.305 -16.906 -9.578 1 96.94 71 PRO B CA 1
ATOM 1248 C C . PRO B 1 71 ? 0.452 -18.016 -10.32 1 96.94 71 PRO B C 1
ATOM 1250 O O . PRO B 1 71 ? 0.155 -19.188 -10.141 1 96.94 71 PRO B O 1
ATOM 1253 N N . VAL B 1 72 ? 1.45 -17.578 -11.055 1 96.44 72 VAL B N 1
ATOM 1254 C CA . VAL B 1 72 ? 2.262 -18.531 -11.789 1 96.44 72 VAL B CA 1
ATOM 1255 C C . VAL B 1 72 ? 3.715 -18.453 -11.336 1 96.44 72 VAL B C 1
ATOM 1257 O O . VAL B 1 72 ? 4.523 -19.328 -11.625 1 96.44 72 VAL B O 1
ATOM 1260 N N . GLY B 1 73 ? 4.062 -17.344 -10.688 1 96.75 73 GLY B N 1
ATOM 1261 C CA . GLY B 1 73 ? 5.449 -17.172 -10.289 1 96.75 73 GLY B CA 1
ATOM 1262 C C . GLY B 1 73 ? 5.613 -16.359 -9.023 1 96.75 73 GLY B C 1
ATOM 1263 O O . GLY B 1 73 ? 4.629 -15.859 -8.469 1 96.75 73 GLY B O 1
ATOM 1264 N N . ILE B 1 74 ? 6.812 -16.328 -8.562 1 97.69 74 ILE B N 1
ATOM 1265 C CA . ILE B 1 74 ? 7.242 -15.531 -7.414 1 97.69 74 ILE B CA 1
ATOM 1266 C C . ILE B 1 74 ? 8.367 -14.586 -7.836 1 97.69 74 ILE B C 1
ATOM 1268 O O . ILE B 1 74 ? 9.273 -14.984 -8.57 1 97.69 74 ILE B O 1
ATOM 1272 N N . VAL B 1 75 ? 8.289 -13.414 -7.43 1 98 75 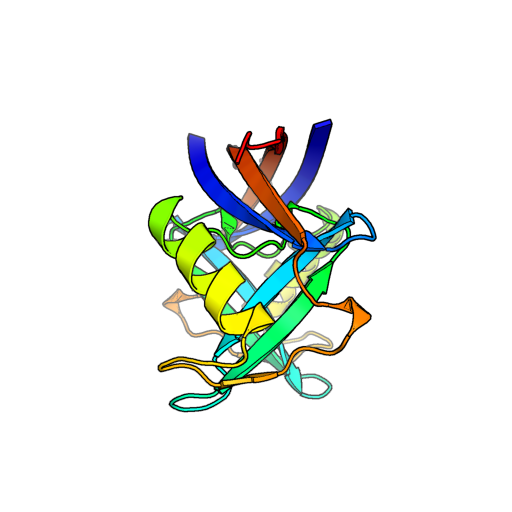VAL B N 1
ATOM 1273 C CA . VAL B 1 75 ? 9.359 -12.453 -7.676 1 98 75 VAL B CA 1
ATOM 1274 C C . VAL B 1 75 ? 9.836 -11.859 -6.352 1 98 75 VAL B C 1
ATOM 1276 O O . VAL B 1 75 ? 9.094 -11.852 -5.367 1 98 75 VAL B O 1
ATOM 1279 N N . LYS B 1 76 ? 11.039 -11.414 -6.332 1 98.25 76 LYS B N 1
ATOM 1280 C CA . LYS B 1 76 ? 11.57 -10.641 -5.219 1 98.25 76 LYS B CA 1
ATOM 1281 C C . LYS B 1 76 ? 11.422 -9.141 -5.465 1 98.25 76 LYS B C 1
ATOM 1283 O O . LYS B 1 76 ? 11.758 -8.648 -6.543 1 98.25 76 LYS B O 1
ATOM 1288 N N . ILE B 1 77 ? 10.891 -8.43 -4.582 1 97.88 77 ILE B N 1
ATOM 1289 C CA . ILE B 1 77 ? 10.734 -6.98 -4.656 1 97.88 77 ILE B CA 1
ATOM 1290 C C . ILE B 1 77 ? 11.586 -6.309 -3.586 1 97.88 77 ILE B C 1
ATOM 1292 O O . ILE B 1 77 ? 11.531 -6.688 -2.412 1 97.88 77 ILE B O 1
ATOM 1296 N N . THR B 1 78 ? 12.406 -5.449 -4 1 98.06 78 THR B N 1
ATOM 1297 C CA . THR B 1 78 ? 13.211 -4.602 -3.125 1 98.06 78 THR B CA 1
ATOM 1298 C C . THR B 1 78 ? 12.844 -3.131 -3.309 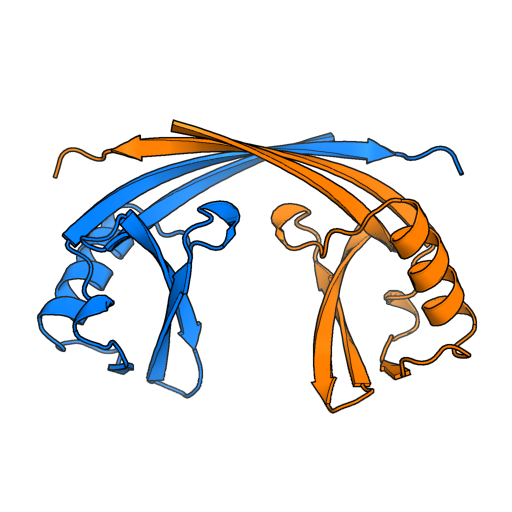1 98.06 78 THR B C 1
ATOM 1300 O O . THR B 1 78 ? 12.867 -2.615 -4.426 1 98.06 78 THR B O 1
ATOM 1303 N N . LYS B 1 79 ? 12.477 -2.488 -2.236 1 97 79 LYS B N 1
ATOM 1304 C CA . LYS B 1 79 ? 12.164 -1.061 -2.248 1 97 79 LYS B CA 1
ATOM 1305 C C . LYS B 1 79 ? 13.18 -0.271 -1.423 1 97 79 LYS B C 1
ATOM 1307 O O . LYS B 1 79 ? 13.344 -0.522 -0.227 1 97 79 LYS B O 1
ATOM 1312 N N . LEU B 1 80 ? 13.82 0.578 -2.113 1 97.62 80 LEU B N 1
ATOM 1313 C CA . LEU B 1 80 ? 14.594 1.593 -1.408 1 97.62 80 LEU B CA 1
ATOM 1314 C C . LEU B 1 80 ? 13.797 2.885 -1.27 1 97.62 80 LEU B C 1
ATOM 1316 O O . LEU B 1 80 ? 13.5 3.547 -2.268 1 97.62 80 LEU B O 1
ATOM 1320 N N . ILE B 1 81 ? 13.492 3.172 -0.021 1 97.38 81 ILE B N 1
ATOM 1321 C CA . ILE B 1 81 ? 12.633 4.32 0.242 1 97.38 81 ILE B CA 1
ATOM 1322 C C . ILE B 1 81 ? 13.461 5.453 0.849 1 97.38 81 ILE B C 1
ATOM 1324 O O . ILE B 1 81 ? 14.117 5.27 1.873 1 97.38 81 ILE B O 1
ATOM 1328 N N . LYS B 1 82 ? 13.422 6.52 0.186 1 97.62 82 LYS B N 1
ATOM 1329 C CA . LYS B 1 82 ? 14.078 7.727 0.685 1 97.62 82 LYS B CA 1
ATOM 1330 C C . LYS B 1 82 ? 13.055 8.781 1.097 1 97.62 82 LYS B C 1
ATOM 1332 O O . LYS B 1 82 ? 12.094 9.039 0.365 1 97.62 82 LYS B O 1
ATOM 1337 N N . VAL B 1 83 ? 13.242 9.312 2.254 1 97.19 83 VAL B N 1
ATOM 1338 C CA . VAL B 1 83 ? 12.367 10.359 2.773 1 97.19 83 VAL B CA 1
ATOM 1339 C C . VAL B 1 83 ? 13.148 11.656 2.941 1 97.19 83 VAL B C 1
ATOM 1341 O O . VAL B 1 83 ? 14.211 11.672 3.568 1 97.19 83 VAL B O 1
ATOM 1344 N N . GLU B 1 84 ? 12.625 12.695 2.365 1 96.56 84 GLU B N 1
ATOM 1345 C CA . GLU B 1 84 ? 13.258 14.008 2.477 1 96.56 84 GLU B CA 1
ATOM 1346 C C . GLU B 1 84 ? 12.258 15.062 2.943 1 96.56 84 GLU B C 1
ATOM 1348 O O . GLU B 1 84 ? 11.125 15.117 2.451 1 96.56 84 GLU B O 1
ATOM 1353 N N . GLU B 1 85 ? 12.75 15.883 3.852 1 92.19 85 GLU B N 1
ATOM 1354 C CA . GLU B 1 85 ? 11.898 16.984 4.301 1 92.19 85 GLU B CA 1
ATOM 1355 C C . GLU B 1 85 ? 11.688 18 3.189 1 92.19 85 GLU B C 1
ATOM 1357 O O . GLU B 1 85 ? 12.594 18.266 2.393 1 92.19 85 GLU B O 1
ATOM 1362 N N . VAL B 1 86 ? 10.398 18.469 3.188 1 90 86 VAL B N 1
ATOM 1363 C CA . VAL B 1 86 ? 10.086 19.516 2.23 1 90 86 VAL B CA 1
ATOM 1364 C C . VAL B 1 86 ? 10.039 20.875 2.947 1 90 86 VAL B C 1
ATOM 1366 O O . VAL B 1 86 ? 9.398 21 3.996 1 90 86 VAL B O 1
ATOM 1369 N N . ALA B 1 87 ? 10.906 21.75 2.465 1 77.69 87 ALA B N 1
ATOM 1370 C CA . ALA B 1 87 ? 10.883 23.109 3.021 1 77.69 87 ALA B CA 1
ATOM 1371 C C . ALA B 1 87 ? 9.602 23.828 2.637 1 77.69 87 ALA B C 1
ATOM 1373 O O . ALA B 1 87 ? 9.234 23.875 1.46 1 77.69 87 ALA B O 1
ATOM 1374 N N . GLU B 1 88 ? 8.664 23.906 3.561 1 62.81 88 GLU B N 1
ATOM 1375 C CA . GLU B 1 88 ? 7.434 24.641 3.299 1 62.81 88 GLU B CA 1
ATOM 1376 C C . GLU B 1 88 ? 7.719 26.125 3.115 1 62.81 88 GLU B C 1
ATOM 1378 O O . GLU B 1 88 ? 8.664 26.672 3.701 1 62.81 88 GLU B O 1
#